Protein AF-A0A4V3ZP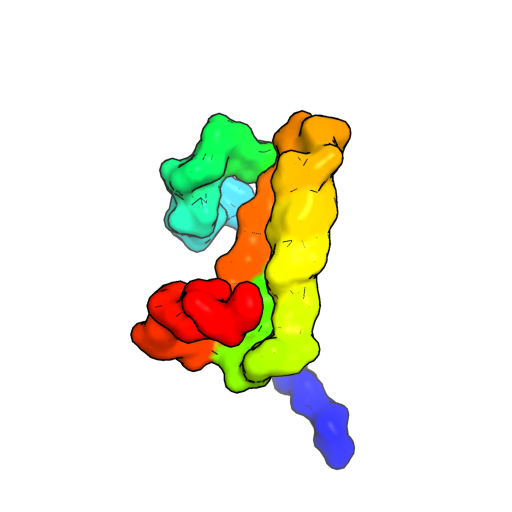97-F1 (afdb_monomer_lite)

Sequence (84 aa):
PPGTNVQQFTPPKGDELQSELFNRITQHLDEPEKPMILALSRPDKRKNIVSLIEAYGQSEILQQHANVLIIAGNRDDIDDLERG

Radius of gyration: 15.71 Å; chains: 1; bounding box: 40×35×37 Å

Structure (mmCIF, N/CA/C/O backbone):
data_AF-A0A4V3ZP97-F1
#
_entry.id   AF-A0A4V3ZP97-F1
#
loop_
_atom_site.group_PDB
_atom_site.id
_atom_site.type_symbol
_atom_site.label_atom_id
_atom_site.label_alt_id
_atom_site.label_comp_id
_atom_site.label_asym_id
_atom_site.label_entity_id
_atom_site.label_seq_id
_atom_site.pdbx_PDB_ins_code
_atom_site.Cartn_x
_atom_site.Cartn_y
_atom_site.Cartn_z
_atom_site.occupancy
_atom_site.B_iso_or_equiv
_atom_site.auth_seq_id
_atom_site.auth_comp_id
_atom_site.auth_asym_id
_atom_site.auth_atom_id
_atom_site.pdbx_PDB_model_num
ATOM 1 N N . PRO A 1 1 ? 28.433 2.063 -13.544 1.00 47.69 1 PRO A N 1
ATOM 2 C CA . PRO A 1 1 ? 27.703 2.481 -12.320 1.00 47.69 1 PRO A CA 1
ATOM 3 C C . PRO A 1 1 ? 26.262 1.949 -12.338 1.00 47.69 1 PRO A C 1
ATOM 5 O O . PRO A 1 1 ? 25.726 1.765 -13.429 1.00 47.69 1 PRO A O 1
ATOM 8 N N . PRO A 1 2 ? 25.632 1.687 -11.180 1.00 69.38 2 PRO A N 1
ATOM 9 C CA . PRO A 1 2 ? 24.191 1.469 -11.161 1.00 69.38 2 PRO A CA 1
ATOM 10 C C . PRO A 1 2 ? 23.494 2.751 -11.641 1.00 69.38 2 PRO A C 1
ATOM 12 O O . PRO A 1 2 ? 23.857 3.850 -11.223 1.00 69.38 2 PRO A O 1
ATOM 15 N N . GLY A 1 3 ? 22.537 2.609 -12.554 1.00 77.50 3 GLY A N 1
ATOM 16 C CA . GLY A 1 3 ? 21.770 3.712 -13.124 1.00 77.50 3 GLY A CA 1
ATOM 17 C C . GLY A 1 3 ? 20.354 3.252 -13.444 1.00 77.50 3 GLY A C 1
ATOM 18 O O . GLY A 1 3 ? 20.150 2.112 -13.860 1.00 77.50 3 GLY A O 1
ATOM 19 N N . THR A 1 4 ? 19.381 4.129 -13.220 1.00 83.75 4 THR A N 1
ATOM 20 C CA . THR A 1 4 ? 17.964 3.862 -13.482 1.00 83.75 4 THR A CA 1
ATOM 21 C C . THR A 1 4 ? 17.589 4.463 -14.831 1.00 83.75 4 THR A C 1
ATOM 23 O O . THR A 1 4 ? 17.840 5.644 -15.071 1.00 83.75 4 THR A O 1
ATOM 26 N N . ASN A 1 5 ? 16.985 3.672 -15.721 1.00 86.44 5 ASN A N 1
ATOM 27 C CA . ASN A 1 5 ? 16.502 4.188 -16.997 1.00 86.44 5 ASN A CA 1
ATOM 28 C C . ASN A 1 5 ? 15.188 4.954 -16.795 1.00 86.44 5 ASN A C 1
ATOM 30 O O . ASN A 1 5 ? 14.120 4.354 -16.714 1.00 86.44 5 ASN A O 1
ATOM 34 N N . VAL A 1 6 ? 15.271 6.283 -16.754 1.00 85.88 6 VAL A N 1
ATOM 35 C CA . VAL A 1 6 ? 14.113 7.173 -16.572 1.00 85.88 6 VAL A CA 1
ATOM 36 C C . VAL A 1 6 ? 13.059 7.047 -17.674 1.00 85.88 6 VAL A C 1
ATOM 38 O O . VAL A 1 6 ? 11.897 7.332 -17.419 1.00 85.88 6 VAL A O 1
ATOM 41 N N . GLN A 1 7 ? 13.416 6.557 -18.867 1.00 89.31 7 GLN A N 1
ATOM 42 C CA . GLN A 1 7 ? 12.456 6.349 -19.961 1.00 89.31 7 GLN A CA 1
ATOM 43 C C . GLN A 1 7 ? 11.460 5.215 -19.673 1.00 89.31 7 GLN A C 1
ATOM 45 O O . GLN A 1 7 ? 10.441 5.112 -20.345 1.00 89.31 7 GLN A O 1
ATOM 50 N N . GLN A 1 8 ? 11.744 4.364 -18.682 1.00 87.81 8 GLN A N 1
ATOM 51 C CA . GLN A 1 8 ? 10.830 3.310 -18.232 1.00 87.81 8 GLN A CA 1
ATOM 52 C C . GLN A 1 8 ? 9.803 3.816 -17.207 1.00 87.81 8 GLN A C 1
ATOM 54 O O . GLN A 1 8 ? 8.932 3.056 -16.790 1.00 87.81 8 GLN A O 1
ATOM 59 N N . PHE A 1 9 ? 9.893 5.083 -16.790 1.00 88.00 9 PHE A N 1
ATOM 60 C CA . PHE A 1 9 ? 8.987 5.690 -15.823 1.00 88.00 9 PHE A CA 1
ATOM 61 C C . PHE A 1 9 ? 8.003 6.602 -16.544 1.00 88.00 9 PHE A C 1
ATOM 63 O O . PHE A 1 9 ? 8.369 7.375 -17.427 1.00 88.00 9 PHE A O 1
ATOM 70 N N . THR A 1 10 ? 6.737 6.508 -16.150 1.00 87.69 10 THR A N 1
ATOM 71 C CA . THR A 1 10 ? 5.682 7.382 -16.664 1.00 87.69 10 THR A CA 1
ATOM 72 C C . THR A 1 10 ? 5.490 8.536 -15.679 1.00 87.69 10 THR A C 1
ATOM 74 O O . THR A 1 10 ? 5.404 8.272 -14.477 1.00 87.69 10 THR A O 1
ATOM 77 N N . PRO A 1 11 ? 5.448 9.801 -16.138 1.00 89.69 11 PRO A N 1
ATOM 78 C CA . PRO A 1 11 ? 5.1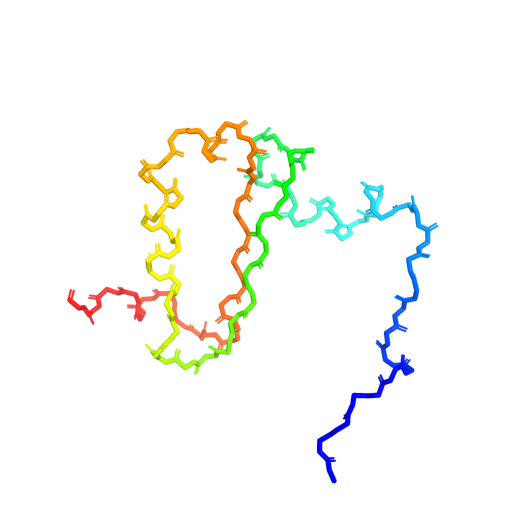23 10.919 -15.262 1.00 89.69 11 PRO A CA 1
ATOM 79 C C . PRO A 1 11 ? 3.685 10.789 -14.736 1.00 89.69 11 PRO A C 1
ATOM 81 O O . PRO A 1 11 ? 2.840 10.211 -15.427 1.00 89.69 11 PRO A O 1
ATOM 84 N N . PRO A 1 12 ? 3.393 11.338 -13.545 1.00 89.38 12 PRO A N 1
ATOM 85 C CA . PRO A 1 12 ? 2.029 11.375 -13.044 1.00 89.38 12 PRO A CA 1
ATOM 86 C C . PRO A 1 12 ? 1.140 12.180 -13.998 1.00 89.38 12 PRO A C 1
ATOM 88 O O . PRO A 1 12 ? 1.546 13.216 -14.531 1.00 89.38 12 PRO A O 1
ATOM 91 N N . LYS A 1 13 ? -0.068 11.675 -14.218 1.00 91.94 13 LYS A N 1
ATOM 92 C CA . LYS A 1 13 ? -1.130 12.289 -15.015 1.00 91.94 13 LYS A CA 1
ATOM 93 C C . LYS A 1 13 ? -2.128 13.056 -14.145 1.00 91.94 13 LYS A C 1
ATOM 95 O O . LYS A 1 13 ? -2.792 13.952 -14.656 1.00 91.94 13 LYS A O 1
ATOM 100 N N . GLY A 1 14 ? -2.194 12.750 -12.847 1.00 93.38 14 GLY A N 1
ATOM 101 C CA . GLY A 1 14 ? -3.104 13.376 -11.884 1.00 93.38 14 GLY A CA 1
ATOM 102 C C . GLY A 1 14 ? -4.483 12.715 -11.793 1.00 93.38 14 GLY A C 1
ATOM 103 O O . GLY A 1 14 ? -5.303 13.149 -10.986 1.00 93.38 14 GLY A O 1
ATOM 104 N N . ASP A 1 15 ? -4.739 11.686 -12.603 1.00 94.19 15 ASP A N 1
ATOM 105 C CA . ASP A 1 15 ? -5.970 10.894 -12.629 1.00 94.19 15 ASP A CA 1
ATOM 106 C C . ASP A 1 15 ? -5.767 9.452 -12.114 1.00 94.19 15 ASP A C 1
ATOM 108 O O . ASP A 1 15 ? -6.559 8.543 -12.375 1.00 94.19 15 ASP A O 1
ATOM 112 N N . GLU A 1 16 ? -4.683 9.206 -11.373 1.00 91.44 16 GLU A N 1
ATOM 113 C CA . GLU A 1 16 ? -4.280 7.856 -10.974 1.00 91.44 16 GLU A CA 1
ATOM 114 C C . GLU A 1 16 ? -5.329 7.171 -10.095 1.00 91.44 16 GLU A C 1
ATOM 116 O O . GLU A 1 16 ? -5.520 5.960 -10.206 1.00 91.44 16 GLU A O 1
ATOM 121 N N . LEU A 1 17 ? -6.038 7.938 -9.263 1.00 90.94 17 LEU A N 1
ATOM 122 C CA . LEU A 1 17 ? -7.092 7.428 -8.382 1.00 90.94 17 LEU A CA 1
ATOM 123 C C . LEU A 1 17 ? -8.341 6.968 -9.149 1.00 90.94 17 LEU A C 1
ATOM 125 O O . LEU A 1 17 ? -9.133 6.208 -8.606 1.00 90.94 17 LEU A O 1
ATOM 129 N N . GLN A 1 18 ? -8.525 7.397 -10.403 1.00 94.19 18 GLN A N 1
ATOM 130 C CA . GLN A 1 18 ? -9.601 6.911 -11.274 1.00 94.19 18 GLN A CA 1
ATOM 131 C C . GLN A 1 18 ? -9.144 5.773 -12.198 1.00 94.19 18 GLN A C 1
ATOM 133 O O . GLN A 1 18 ? -9.928 5.274 -13.005 1.00 94.19 18 GLN A O 1
ATOM 138 N N . SER A 1 19 ? -7.876 5.363 -12.116 1.00 94.00 19 SER A N 1
ATOM 139 C CA . SER A 1 19 ? -7.330 4.338 -12.999 1.00 94.00 19 SER A CA 1
ATOM 140 C C . SER A 1 19 ? -7.820 2.930 -12.642 1.00 94.00 19 SER A C 1
ATOM 142 O O . SER A 1 19 ? -7.996 2.571 -11.478 1.00 94.00 19 SER A O 1
ATOM 144 N N . GLU A 1 20 ? -7.918 2.073 -13.658 1.00 94.81 20 GLU A N 1
ATOM 145 C CA . GLU A 1 20 ? -8.171 0.633 -13.489 1.00 94.81 20 GLU A CA 1
ATOM 146 C C . GLU A 1 20 ? -7.139 -0.051 -12.578 1.00 94.81 20 GLU A C 1
ATOM 148 O O . GLU A 1 20 ? -7.445 -1.018 -11.879 1.00 94.81 20 GLU A O 1
ATOM 153 N N . LEU A 1 21 ? -5.897 0.445 -12.579 1.00 91.81 21 LEU A N 1
ATOM 154 C CA . LEU A 1 21 ? -4.840 -0.077 -11.721 1.00 91.81 21 LEU A CA 1
ATOM 155 C C . LEU A 1 21 ? -5.130 0.214 -10.249 1.00 91.81 21 LEU A C 1
ATOM 157 O O . LEU A 1 21 ? -4.993 -0.688 -9.425 1.00 91.81 21 LEU A O 1
ATOM 161 N N . PHE A 1 22 ? -5.542 1.443 -9.931 1.00 92.75 22 PHE A N 1
ATOM 162 C CA . PHE A 1 22 ? -5.928 1.811 -8.574 1.00 92.75 22 PHE A CA 1
ATOM 163 C C . PHE A 1 22 ? -7.077 0.927 -8.092 1.00 92.75 22 PHE A C 1
ATOM 165 O O . PHE A 1 22 ? -6.901 0.230 -7.097 1.00 92.75 22 PHE A O 1
ATOM 172 N N . ASN A 1 23 ? -8.165 0.836 -8.867 1.00 94.31 23 ASN A N 1
ATOM 173 C CA . ASN A 1 23 ? -9.317 -0.013 -8.540 1.00 94.31 23 ASN A CA 1
ATOM 174 C C . ASN A 1 23 ? -8.907 -1.466 -8.270 1.00 94.31 23 ASN A C 1
ATOM 176 O O . ASN A 1 23 ? -9.350 -2.082 -7.306 1.00 94.31 23 ASN A O 1
ATOM 180 N N . ARG A 1 24 ? -8.014 -2.024 -9.094 1.00 94.50 24 ARG A N 1
ATOM 181 C CA . ARG A 1 24 ? -7.526 -3.396 -8.915 1.00 94.50 24 ARG A CA 1
ATOM 182 C C . ARG A 1 24 ? -6.713 -3.573 -7.634 1.00 94.50 24 ARG A C 1
ATOM 184 O O . ARG A 1 24 ? -6.834 -4.613 -6.991 1.00 94.50 24 ARG A O 1
ATOM 191 N N . ILE A 1 25 ? -5.858 -2.614 -7.295 1.00 92.25 25 ILE A N 1
ATOM 192 C CA . ILE A 1 25 ? -5.013 -2.680 -6.097 1.00 92.25 25 ILE A CA 1
ATOM 193 C C . ILE A 1 25 ? -5.863 -2.532 -4.831 1.00 92.25 25 ILE A C 1
ATOM 195 O O . ILE A 1 25 ? -5.594 -3.203 -3.838 1.00 92.25 25 ILE A O 1
ATOM 199 N N . THR A 1 26 ? -6.892 -1.686 -4.871 1.00 94.62 26 THR A N 1
ATOM 200 C CA . THR A 1 26 ? -7.655 -1.291 -3.685 1.00 94.62 26 THR A CA 1
ATOM 201 C C . THR A 1 26 ? -8.973 -2.042 -3.494 1.00 94.62 26 THR A C 1
ATOM 203 O O . THR A 1 26 ? -9.601 -1.865 -2.459 1.00 94.62 26 THR A O 1
ATOM 206 N N . GLN A 1 27 ? -9.369 -2.935 -4.413 1.00 94.50 27 GLN A N 1
ATOM 207 C CA . GLN A 1 27 ? -10.655 -3.661 -4.361 1.00 94.50 27 GLN A CA 1
ATOM 208 C C . GLN A 1 27 ? -10.919 -4.466 -3.071 1.00 94.50 27 GLN A C 1
ATOM 210 O O . GLN A 1 27 ? -12.059 -4.842 -2.819 1.00 94.50 27 GLN A O 1
ATOM 215 N N . HIS A 1 28 ? -9.878 -4.771 -2.290 1.00 92.81 28 HIS A N 1
ATOM 216 C CA . HIS A 1 28 ? -9.971 -5.522 -1.031 1.00 92.81 28 HIS A CA 1
ATOM 217 C C . HIS A 1 28 ? -9.719 -4.653 0.213 1.00 92.81 28 HIS A C 1
ATOM 219 O O . HIS A 1 28 ? -9.609 -5.190 1.310 1.00 92.81 28 HIS A O 1
ATOM 225 N N . LEU A 1 29 ? -9.556 -3.339 0.047 1.00 93.88 29 LEU A N 1
ATOM 226 C CA . LEU A 1 29 ? -9.404 -2.401 1.156 1.00 93.88 29 LEU A CA 1
ATOM 227 C C . LEU A 1 29 ? -10.787 -1.900 1.574 1.00 93.88 29 LEU A C 1
ATOM 229 O O . LEU A 1 29 ? -11.581 -1.526 0.714 1.00 93.88 29 LEU A O 1
ATOM 233 N N . ASP A 1 30 ? -11.048 -1.850 2.879 1.00 94.19 30 ASP A N 1
ATOM 234 C CA . ASP A 1 30 ? -12.317 -1.334 3.410 1.00 94.19 30 ASP A CA 1
ATOM 235 C C . ASP A 1 30 ? -12.468 0.176 3.162 1.00 94.19 30 ASP A C 1
ATOM 237 O O . ASP A 1 30 ? -13.546 0.652 2.815 1.00 94.19 30 ASP A O 1
ATOM 241 N N . GLU A 1 31 ? -11.370 0.923 3.303 1.00 95.56 31 GLU A N 1
ATOM 242 C CA . GLU A 1 31 ? -11.308 2.378 3.110 1.00 95.56 31 GLU A CA 1
ATOM 243 C C . GLU A 1 31 ? -10.209 2.709 2.080 1.00 95.56 31 GLU A C 1
ATOM 245 O O . GLU A 1 31 ? -9.100 3.111 2.453 1.00 95.56 31 GLU A O 1
ATOM 250 N N . PRO A 1 32 ? -10.452 2.476 0.775 1.00 94.06 32 PRO A N 1
ATOM 251 C CA . PRO A 1 32 ? -9.437 2.561 -0.281 1.00 94.06 32 PRO A CA 1
ATOM 252 C C . PRO A 1 32 ? -8.851 3.969 -0.476 1.00 94.06 32 PRO A C 1
ATOM 254 O O . PRO A 1 32 ? -7.756 4.110 -1.020 1.00 94.06 32 PRO A O 1
ATOM 257 N N . GLU A 1 33 ? -9.549 5.009 -0.022 1.00 92.44 33 GLU A N 1
ATOM 258 C CA . GLU A 1 33 ? -9.101 6.403 -0.033 1.00 92.44 33 GLU A CA 1
ATOM 259 C C . GLU A 1 33 ? -8.087 6.750 1.065 1.00 92.44 33 GLU A C 1
ATOM 261 O O . GLU A 1 33 ? -7.432 7.795 0.978 1.00 92.44 33 GLU A O 1
ATOM 266 N N . LYS A 1 34 ? -7.915 5.897 2.087 1.00 95.19 34 LYS A N 1
ATOM 267 C CA . LYS A 1 34 ? -6.870 6.117 3.092 1.00 95.19 34 LYS A CA 1
ATOM 268 C C . LYS A 1 34 ? -5.485 6.091 2.437 1.00 95.19 34 LYS A C 1
ATOM 270 O O . LYS A 1 34 ? -5.222 5.247 1.573 1.00 95.19 34 LYS A O 1
ATOM 275 N N . PRO A 1 35 ? -4.553 6.949 2.892 1.00 93.94 35 PRO A N 1
ATOM 276 C CA . PRO A 1 35 ? -3.151 6.872 2.500 1.00 93.94 35 PRO A CA 1
ATOM 277 C C . PRO A 1 35 ? -2.599 5.446 2.611 1.00 93.94 35 PRO A C 1
ATOM 279 O O . PRO A 1 35 ? -2.929 4.715 3.541 1.00 93.94 35 PRO A O 1
ATOM 282 N N . MET A 1 36 ? -1.730 5.048 1.683 1.00 93.62 36 MET A N 1
ATOM 283 C CA . MET A 1 36 ? -1.136 3.710 1.675 1.00 93.62 36 MET A CA 1
ATOM 284 C C . MET A 1 36 ? 0.334 3.742 2.086 1.00 93.62 36 MET A C 1
ATOM 286 O O . MET A 1 36 ? 1.132 4.511 1.548 1.00 93.62 36 MET A O 1
ATOM 290 N N . ILE A 1 37 ? 0.712 2.830 2.976 1.00 93.38 37 ILE A N 1
ATOM 291 C CA . ILE A 1 37 ? 2.104 2.462 3.223 1.00 93.38 37 ILE A CA 1
ATOM 292 C C . ILE A 1 37 ? 2.460 1.349 2.232 1.00 93.38 37 ILE A C 1
ATOM 294 O O . ILE A 1 37 ? 2.033 0.206 2.394 1.00 93.38 37 ILE A O 1
ATOM 298 N N . LEU A 1 38 ? 3.237 1.679 1.197 1.00 91.12 38 LEU A N 1
ATOM 299 C CA . LEU A 1 38 ? 3.697 0.716 0.192 1.00 91.12 38 LEU A CA 1
ATOM 300 C C . LEU A 1 38 ? 5.062 0.128 0.573 1.00 91.12 38 LEU A C 1
ATOM 302 O O . LEU A 1 38 ? 6.059 0.847 0.651 1.00 91.12 38 LEU A O 1
ATOM 306 N N . ALA A 1 39 ? 5.128 -1.194 0.717 1.00 88.31 39 ALA A N 1
ATOM 307 C CA . ALA A 1 39 ? 6.369 -1.932 0.923 1.00 88.31 39 ALA A CA 1
ATOM 308 C C . ALA A 1 39 ? 6.676 -2.840 -0.278 1.00 88.31 39 ALA A C 1
ATOM 310 O O . ALA A 1 39 ? 6.016 -3.854 -0.498 1.00 88.31 39 ALA A O 1
ATOM 311 N N . LEU A 1 40 ? 7.718 -2.492 -1.043 1.00 83.69 40 LEU A N 1
ATOM 312 C CA . LEU A 1 40 ? 8.247 -3.306 -2.143 1.00 83.69 40 LEU A CA 1
ATOM 313 C C . LEU A 1 40 ? 9.468 -4.093 -1.660 1.00 83.69 40 LEU A C 1
ATOM 315 O O . LEU A 1 40 ? 10.500 -3.503 -1.324 1.00 83.69 40 LEU A O 1
ATOM 319 N N . SER A 1 41 ? 9.387 -5.421 -1.648 1.00 73.25 41 SER A N 1
ATOM 320 C CA . SER A 1 41 ? 10.504 -6.271 -1.236 1.00 73.25 41 SER A CA 1
ATOM 321 C C . SER A 1 41 ? 10.985 -7.175 -2.365 1.00 73.25 41 SER A C 1
ATOM 323 O O . SER A 1 41 ? 10.213 -7.656 -3.188 1.00 73.25 41 SER A O 1
ATOM 325 N N . ARG A 1 42 ? 12.297 -7.424 -2.391 1.00 68.88 42 ARG A N 1
ATOM 326 C CA . ARG A 1 42 ? 12.879 -8.502 -3.201 1.00 68.88 42 ARG A CA 1
ATOM 327 C C . ARG A 1 42 ? 12.632 -9.841 -2.490 1.00 68.88 42 ARG A C 1
ATOM 329 O O . ARG A 1 42 ? 12.541 -9.837 -1.259 1.00 68.88 42 ARG A O 1
ATOM 336 N N . PRO A 1 43 ? 12.594 -10.974 -3.213 1.00 55.88 43 PRO A N 1
ATOM 337 C CA . PRO A 1 43 ? 12.524 -12.305 -2.617 1.00 55.88 43 PRO A CA 1
ATOM 338 C C . PRO A 1 43 ? 13.868 -12.658 -1.953 1.00 55.88 43 PRO A C 1
ATOM 340 O O . PRO A 1 43 ? 14.632 -13.485 -2.427 1.00 55.88 43 PRO A O 1
ATOM 343 N N . ASP A 1 44 ? 14.203 -11.975 -0.862 1.00 58.38 44 ASP A N 1
ATOM 344 C CA . ASP A 1 44 ? 15.297 -12.340 0.032 1.00 58.38 44 ASP A CA 1
ATOM 345 C C . ASP A 1 44 ? 14.690 -12.560 1.418 1.00 58.38 44 ASP A C 1
ATOM 347 O O . ASP A 1 44 ? 13.890 -11.747 1.900 1.00 58.38 44 ASP A O 1
ATOM 351 N N . LYS A 1 45 ? 15.032 -13.690 2.041 1.00 51.75 45 LYS A N 1
ATOM 352 C CA . LYS A 1 45 ? 14.542 -14.116 3.360 1.00 51.75 45 LYS A CA 1
ATOM 353 C C . LYS A 1 45 ? 14.942 -13.149 4.489 1.00 51.75 45 LYS A C 1
ATOM 355 O O . LYS A 1 45 ? 14.401 -13.244 5.579 1.00 51.75 45 LYS A O 1
ATOM 360 N N . ARG A 1 46 ? 15.829 -12.179 4.227 1.00 53.72 46 ARG A N 1
ATOM 361 C CA . ARG A 1 46 ? 16.355 -11.207 5.207 1.00 53.72 46 ARG A CA 1
ATOM 362 C C . ARG A 1 46 ? 15.625 -9.857 5.262 1.00 53.72 46 ARG A C 1
ATOM 364 O O . ARG A 1 46 ? 16.152 -8.902 5.831 1.00 53.72 46 ARG A O 1
ATOM 371 N N . LYS A 1 47 ? 14.451 -9.716 4.642 1.00 62.34 47 LYS A N 1
ATOM 372 C CA . LYS A 1 47 ? 13.706 -8.443 4.612 1.00 62.34 47 LYS A CA 1
ATOM 373 C C . LYS A 1 47 ? 12.625 -8.404 5.695 1.00 62.34 47 LYS A C 1
ATOM 375 O O . LYS A 1 47 ? 11.801 -9.305 5.782 1.00 62.34 47 LYS A O 1
ATOM 380 N N . ASN A 1 48 ? 12.625 -7.320 6.472 1.00 64.94 48 ASN A N 1
ATOM 381 C CA . ASN A 1 48 ? 11.843 -7.099 7.693 1.00 64.94 48 ASN A CA 1
ATOM 382 C C . ASN A 1 48 ? 10.329 -6.859 7.474 1.00 64.94 48 ASN A C 1
ATOM 384 O O . ASN A 1 48 ? 9.741 -5.972 8.089 1.00 64.94 48 ASN A O 1
ATOM 388 N N . ILE A 1 49 ? 9.700 -7.592 6.549 1.00 79.12 49 ILE A N 1
ATOM 389 C CA . ILE A 1 49 ? 8.256 -7.481 6.278 1.00 79.12 49 ILE A CA 1
ATOM 390 C C . ILE A 1 49 ? 7.459 -7.874 7.525 1.00 79.12 49 ILE A C 1
ATOM 392 O O . ILE A 1 49 ? 6.469 -7.223 7.838 1.00 79.12 49 ILE A O 1
ATOM 396 N N . VAL A 1 50 ? 7.934 -8.887 8.257 1.00 82.69 50 VAL A N 1
ATOM 397 C CA . VAL A 1 50 ? 7.307 -9.368 9.493 1.00 82.69 50 VAL A CA 1
ATOM 398 C C . VAL A 1 50 ? 7.152 -8.231 10.498 1.00 82.69 50 VAL A C 1
ATOM 400 O O . VAL A 1 50 ? 6.026 -7.919 10.865 1.00 82.69 50 VAL A O 1
ATOM 403 N N . SER A 1 51 ? 8.224 -7.510 10.844 1.00 86.50 51 SER A N 1
ATOM 404 C CA . SER A 1 51 ? 8.085 -6.411 11.806 1.00 86.50 51 SER A CA 1
ATOM 405 C C . SER A 1 51 ? 7.261 -5.233 11.293 1.00 86.50 51 SER A C 1
ATOM 407 O O . SER A 1 51 ? 6.707 -4.501 12.105 1.00 86.50 51 SER A O 1
ATOM 409 N N . LEU A 1 52 ? 7.147 -5.022 9.974 1.00 88.00 52 LEU A N 1
ATOM 410 C CA . LEU A 1 52 ? 6.214 -4.023 9.439 1.00 88.00 52 LEU A CA 1
ATOM 411 C C . LEU A 1 52 ? 4.760 -4.450 9.675 1.00 88.00 52 LEU A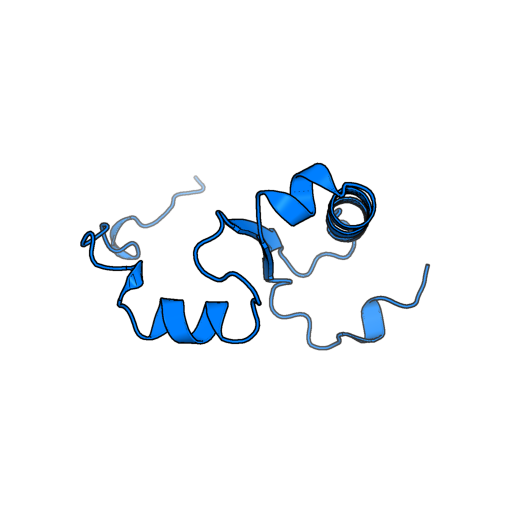 C 1
ATOM 413 O O . LEU A 1 52 ? 3.953 -3.630 10.106 1.00 88.00 52 LEU A O 1
ATOM 417 N N . ILE A 1 53 ? 4.443 -5.720 9.410 1.00 88.75 53 ILE A N 1
ATOM 418 C CA . ILE A 1 53 ? 3.114 -6.286 9.664 1.00 88.75 53 ILE A CA 1
ATOM 419 C C . ILE 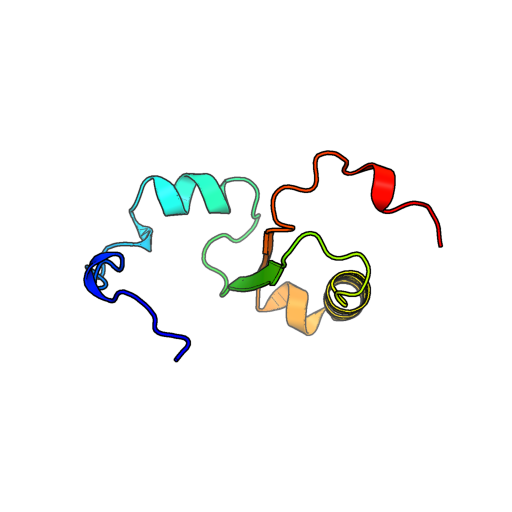A 1 53 ? 2.802 -6.225 11.159 1.00 88.75 53 ILE A C 1
ATOM 421 O O . ILE A 1 53 ? 1.729 -5.763 11.530 1.00 88.75 53 ILE A O 1
ATOM 425 N N . GLU A 1 54 ? 3.745 -6.619 12.017 1.00 92.25 54 GLU A N 1
ATOM 426 C CA . GLU A 1 54 ? 3.589 -6.543 13.473 1.00 92.25 54 GLU A CA 1
ATOM 427 C C . GLU A 1 54 ? 3.365 -5.100 13.935 1.00 92.25 54 GLU A C 1
ATOM 429 O O . GLU A 1 54 ? 2.409 -4.829 14.655 1.00 92.25 54 GLU A O 1
ATOM 434 N N . ALA A 1 55 ? 4.191 -4.149 13.489 1.00 92.69 55 ALA A N 1
ATOM 435 C CA . ALA A 1 55 ? 4.053 -2.746 13.874 1.00 92.69 55 ALA A CA 1
ATOM 436 C C . ALA A 1 55 ? 2.710 -2.146 13.430 1.00 92.69 55 ALA A C 1
ATOM 438 O O . ALA A 1 55 ? 2.086 -1.408 14.193 1.00 92.69 55 ALA A O 1
ATOM 439 N N . TYR A 1 56 ? 2.250 -2.473 12.219 1.00 94.81 56 TYR A N 1
ATOM 440 C CA . TYR A 1 56 ? 0.943 -2.042 11.728 1.00 94.81 56 TYR A CA 1
ATOM 441 C C . TYR A 1 56 ? -0.197 -2.704 12.518 1.00 94.81 56 TYR A C 1
ATOM 443 O O . TYR A 1 56 ? -1.097 -2.019 13.002 1.00 94.81 56 TYR A O 1
ATOM 451 N N . GLY A 1 57 ? -0.128 -4.022 12.730 1.00 95.44 57 GLY A N 1
ATOM 452 C CA . GLY A 1 57 ? -1.128 -4.799 13.467 1.00 95.44 57 GLY A CA 1
ATOM 453 C C . GLY A 1 57 ? -1.258 -4.416 14.946 1.00 95.44 57 GLY A C 1
ATOM 454 O O . GLY A 1 57 ? -2.340 -4.531 15.510 1.00 95.44 57 GLY A O 1
ATOM 455 N N . GLN A 1 58 ? -0.188 -3.906 15.561 1.00 97.56 58 GLN A N 1
ATOM 456 C CA . GLN A 1 58 ? -0.170 -3.458 16.961 1.00 97.56 58 GLN A CA 1
ATOM 457 C C . GLN A 1 58 ? -0.496 -1.964 17.142 1.00 97.56 58 GLN A C 1
ATOM 459 O O . GLN A 1 58 ? -0.487 -1.465 18.267 1.00 97.56 58 GLN A O 1
ATOM 464 N N . SER A 1 59 ? -0.770 -1.222 16.065 1.00 97.75 59 SER A N 1
ATOM 465 C CA . SER A 1 59 ? -1.058 0.212 16.133 1.00 97.75 59 SER A CA 1
ATOM 466 C C . SER A 1 59 ? -2.433 0.539 15.557 1.00 97.75 59 SER A C 1
ATOM 468 O O . SER A 1 59 ? -2.588 0.742 14.354 1.00 97.75 59 SER A O 1
ATOM 470 N N . GLU A 1 60 ? -3.427 0.681 16.438 1.00 97.25 60 GLU A N 1
ATOM 471 C CA . GLU A 1 60 ? -4.769 1.147 16.055 1.00 97.25 60 GLU A CA 1
ATOM 472 C C . GLU A 1 60 ? -4.720 2.511 15.361 1.00 97.25 60 GLU A C 1
ATOM 474 O O . GLU A 1 60 ? -5.430 2.741 14.387 1.00 97.25 60 GLU A O 1
ATOM 479 N N . ILE A 1 61 ? -3.833 3.402 15.815 1.00 97.19 61 ILE A N 1
ATOM 480 C CA . ILE A 1 61 ? -3.642 4.715 15.192 1.00 97.19 61 ILE A CA 1
ATOM 481 C C . ILE A 1 61 ? -3.220 4.546 13.728 1.00 97.19 61 ILE A C 1
ATOM 483 O O . ILE A 1 61 ? -3.787 5.208 12.863 1.00 97.19 61 ILE A O 1
ATOM 487 N N . LEU A 1 62 ? -2.272 3.655 13.418 1.00 95.12 62 LEU A N 1
ATOM 488 C CA . LEU A 1 62 ? -1.869 3.422 12.027 1.00 95.12 62 LEU A CA 1
ATOM 489 C C . LEU A 1 62 ? -3.001 2.811 11.197 1.00 95.12 62 LEU A C 1
ATOM 491 O O . LEU A 1 62 ? -3.238 3.280 10.087 1.00 95.12 62 LEU A O 1
ATOM 495 N N . GLN A 1 63 ? -3.736 1.839 11.738 1.00 96.19 63 GLN A N 1
ATOM 496 C CA . GLN A 1 63 ? -4.877 1.211 11.055 1.00 96.19 63 GLN A CA 1
ATOM 497 C C . GLN A 1 63 ? -6.009 2.212 10.764 1.00 96.19 63 GLN A C 1
ATOM 499 O O . GLN A 1 63 ? -6.644 2.185 9.708 1.00 96.19 63 GLN A O 1
ATOM 504 N N . GLN A 1 64 ? -6.234 3.162 11.673 1.00 96.19 64 GLN A N 1
ATOM 505 C CA . GLN A 1 64 ? -7.219 4.225 11.489 1.00 96.19 64 GLN A CA 1
ATOM 506 C C . GLN A 1 64 ? -6.814 5.242 10.418 1.00 96.19 64 GLN A C 1
ATOM 508 O O . GLN A 1 64 ? -7.695 5.849 9.820 1.00 96.19 64 GLN A O 1
ATOM 513 N N . HIS A 1 65 ? -5.519 5.435 10.159 1.00 96.69 65 HIS A N 1
ATOM 514 C CA . HIS A 1 65 ? -5.037 6.522 9.297 1.00 96.69 65 HIS A CA 1
ATOM 515 C C . HIS A 1 65 ? -4.474 6.062 7.951 1.00 96.69 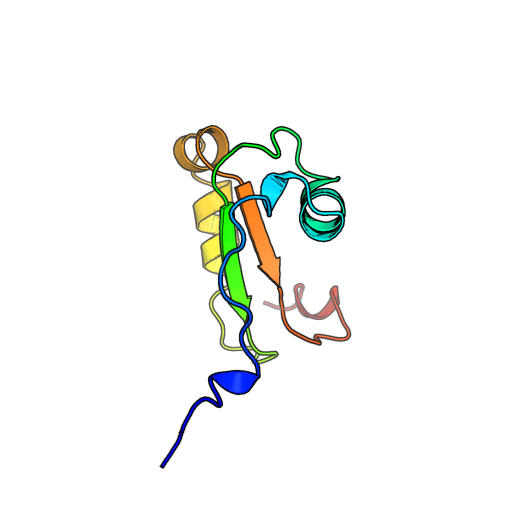65 HIS A C 1
ATOM 517 O O . HIS A 1 65 ? -4.318 6.893 7.057 1.00 96.69 65 HIS A O 1
ATOM 523 N N . ALA A 1 66 ? -4.140 4.781 7.788 1.00 97.19 66 ALA A N 1
ATOM 524 C CA . ALA A 1 66 ? -3.512 4.286 6.573 1.00 97.19 66 ALA A CA 1
ATOM 525 C C . ALA A 1 66 ? -3.836 2.817 6.293 1.00 97.19 66 ALA A C 1
ATOM 527 O O . ALA A 1 66 ? -3.979 2.014 7.210 1.00 97.19 66 ALA A O 1
ATOM 528 N N . ASN A 1 67 ? -3.847 2.456 5.014 1.00 96.69 67 ASN A N 1
ATOM 529 C CA . ASN A 1 67 ? -3.796 1.074 4.547 1.00 96.69 67 ASN A CA 1
ATOM 530 C C . ASN A 1 67 ? -2.333 0.608 4.440 1.00 96.69 67 ASN A C 1
ATOM 532 O O . ASN A 1 67 ? -1.432 1.418 4.198 1.00 96.69 67 ASN A O 1
ATOM 536 N N . VAL A 1 68 ? -2.082 -0.699 4.543 1.00 94.00 68 VAL A N 1
ATOM 537 C CA . VAL A 1 68 ? -0.764 -1.294 4.254 1.00 94.00 68 VAL A CA 1
ATOM 538 C C . VAL A 1 68 ? -0.844 -2.124 2.969 1.00 94.00 68 VAL A C 1
ATOM 540 O O . VAL A 1 68 ? -1.726 -2.966 2.824 1.00 94.00 68 VAL A O 1
ATOM 543 N N . LEU A 1 69 ? 0.075 -1.894 2.027 1.00 92.00 69 LEU A N 1
ATOM 544 C CA . LEU A 1 69 ? 0.177 -2.653 0.778 1.00 92.00 69 LEU A CA 1
ATOM 545 C C . LEU A 1 69 ? 1.582 -3.239 0.643 1.00 92.00 69 LEU A C 1
ATOM 547 O O . LEU A 1 69 ? 2.573 -2.513 0.551 1.00 92.00 69 LEU A O 1
ATOM 551 N N . ILE A 1 70 ? 1.669 -4.566 0.612 1.00 88.62 70 ILE A N 1
ATOM 552 C CA . ILE A 1 70 ? 2.939 -5.292 0.585 1.00 88.62 70 ILE A CA 1
ATOM 553 C C . ILE A 1 70 ? 3.047 -6.056 -0.730 1.00 88.62 70 ILE A C 1
ATOM 555 O O . ILE A 1 70 ? 2.230 -6.922 -1.027 1.00 88.62 70 ILE A O 1
ATOM 559 N N . ILE A 1 71 ? 4.097 -5.770 -1.500 1.00 85.31 71 ILE A N 1
ATOM 560 C CA . ILE A 1 71 ? 4.466 -6.542 -2.689 1.00 85.31 71 ILE A CA 1
ATOM 561 C C . ILE A 1 71 ? 5.734 -7.319 -2.347 1.00 85.31 71 ILE A C 1
ATOM 563 O O . ILE A 1 71 ? 6.846 -6.781 -2.339 1.00 85.31 71 ILE A O 1
ATOM 567 N N . ALA A 1 72 ? 5.562 -8.603 -2.045 1.00 76.44 72 ALA A N 1
ATOM 568 C CA . ALA A 1 72 ? 6.622 -9.498 -1.585 1.00 76.44 72 ALA A CA 1
ATOM 569 C C . ALA A 1 72 ? 7.475 -10.096 -2.726 1.00 76.44 72 ALA A C 1
ATOM 571 O O . ALA A 1 72 ? 7.982 -11.208 -2.595 1.00 76.44 72 ALA A O 1
ATOM 572 N N . GLY A 1 73 ? 7.660 -9.368 -3.836 1.00 68.94 73 GLY A N 1
ATOM 573 C CA . GLY A 1 73 ? 8.334 -9.867 -5.044 1.00 68.94 73 GLY A CA 1
ATOM 574 C C . GLY A 1 73 ? 7.688 -11.144 -5.607 1.00 68.94 73 GLY A C 1
ATOM 575 O O . GLY A 1 73 ? 6.631 -11.564 -5.147 1.00 68.94 73 GLY A O 1
ATOM 576 N N . ASN A 1 74 ? 8.330 -11.795 -6.583 1.00 56.53 74 ASN A N 1
ATOM 577 C CA . ASN A 1 74 ? 7.971 -13.169 -6.956 1.00 56.53 74 ASN A CA 1
ATOM 578 C C . ASN A 1 74 ? 8.499 -14.109 -5.862 1.00 56.53 74 ASN A C 1
ATOM 580 O O . ASN A 1 74 ? 9.600 -14.646 -5.974 1.00 56.53 74 ASN A O 1
ATOM 584 N N . ARG A 1 75 ? 7.779 -14.221 -4.746 1.00 54.12 75 ARG A N 1
ATOM 585 C CA . ARG A 1 75 ? 7.884 -15.385 -3.867 1.00 54.12 75 ARG A CA 1
ATOM 586 C C . ARG A 1 75 ? 6.794 -16.341 -4.320 1.00 54.12 75 ARG A C 1
ATOM 588 O O . ARG A 1 75 ? 5.620 -16.034 -4.152 1.00 54.12 75 ARG A O 1
ATOM 595 N N . ASP A 1 76 ? 7.201 -17.451 -4.921 1.00 50.16 76 ASP A N 1
ATOM 596 C CA . ASP A 1 76 ? 6.278 -18.470 -5.425 1.00 50.16 76 ASP A CA 1
ATOM 597 C C . ASP A 1 76 ? 5.523 -19.208 -4.301 1.00 50.16 76 ASP A C 1
ATOM 599 O O . ASP A 1 76 ? 4.592 -19.939 -4.602 1.00 50.16 76 ASP A O 1
ATOM 603 N N . ASP A 1 77 ? 5.841 -18.967 -3.020 1.00 50.31 77 ASP A N 1
ATOM 604 C CA . ASP A 1 77 ? 5.162 -19.601 -1.888 1.00 50.31 77 ASP A CA 1
ATOM 605 C C . ASP A 1 77 ? 4.845 -18.612 -0.755 1.00 50.31 77 ASP A C 1
ATOM 607 O O . ASP A 1 77 ? 5.734 -18.016 -0.136 1.00 50.31 77 ASP A O 1
ATOM 611 N N . ILE A 1 78 ? 3.548 -18.479 -0.456 1.00 52.75 78 ILE A N 1
ATOM 612 C CA . ILE A 1 78 ? 3.018 -17.863 0.773 1.00 52.75 78 ILE A CA 1
ATOM 613 C C . ILE A 1 78 ? 3.357 -18.725 2.004 1.00 52.75 78 ILE A C 1
ATOM 615 O O . ILE A 1 78 ? 3.556 -18.184 3.089 1.00 52.75 78 ILE A O 1
ATOM 619 N N . ASP A 1 79 ? 3.531 -20.038 1.828 1.00 54.31 79 ASP A N 1
ATOM 620 C CA . ASP A 1 79 ? 3.836 -21.001 2.900 1.00 54.31 79 ASP A CA 1
ATOM 621 C C . ASP A 1 79 ? 5.262 -20.867 3.475 1.00 54.31 79 ASP A C 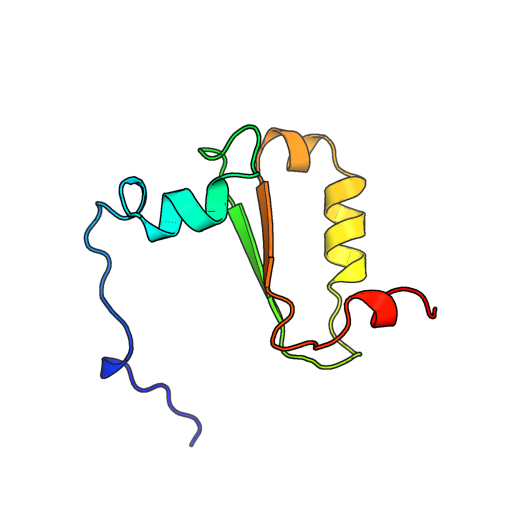1
ATOM 623 O O . ASP A 1 79 ? 5.575 -21.408 4.536 1.00 54.31 79 ASP A O 1
ATOM 627 N N . ASP A 1 80 ? 6.136 -20.088 2.831 1.00 52.69 80 ASP A N 1
ATOM 628 C CA . ASP A 1 80 ? 7.485 -19.780 3.333 1.00 52.69 80 ASP A CA 1
ATOM 629 C C . ASP A 1 80 ? 7.452 -18.745 4.495 1.00 52.69 80 ASP A C 1
ATOM 631 O O . ASP A 1 80 ? 8.502 -18.324 4.989 1.00 52.69 80 ASP A O 1
ATOM 635 N N . LEU A 1 81 ? 6.250 -18.315 4.922 1.00 53.38 81 LEU A N 1
ATOM 636 C CA . LEU A 1 81 ? 6.000 -17.440 6.077 1.00 53.38 81 LEU A CA 1
ATOM 637 C C . LEU A 1 81 ? 5.920 -18.192 7.426 1.00 53.38 81 LEU A C 1
ATOM 639 O O . LEU A 1 81 ? 6.119 -17.555 8.455 1.00 53.38 81 LEU A O 1
ATOM 643 N N . GLU A 1 82 ? 5.700 -19.516 7.452 1.00 43.59 82 GLU A N 1
ATOM 644 C CA . GLU A 1 82 ? 5.455 -20.294 8.692 1.00 43.59 82 GLU A CA 1
ATOM 645 C C . GLU A 1 82 ? 6.649 -21.124 9.219 1.00 43.59 82 GLU A C 1
ATOM 647 O O . GLU A 1 82 ? 6.477 -22.142 9.892 1.00 43.59 82 GLU A O 1
ATOM 652 N N . ARG A 1 83 ? 7.900 -20.723 8.972 1.00 36.72 83 ARG A N 1
ATOM 653 C CA . ARG A 1 83 ? 9.050 -21.361 9.650 1.00 36.72 83 ARG A CA 1
ATOM 654 C C . ARG A 1 83 ? 9.993 -20.341 10.268 1.00 36.72 83 ARG A C 1
ATOM 656 O O . ARG A 1 83 ? 11.022 -19.994 9.687 1.00 36.72 83 ARG A O 1
ATOM 663 N N . GLY A 1 84 ? 9.624 -19.923 11.475 1.00 39.41 84 GLY A N 1
ATOM 664 C CA . GLY A 1 84 ? 10.450 -19.229 12.459 1.00 39.41 84 GLY A CA 1
ATOM 665 C C . GLY A 1 84 ? 9.890 -19.471 13.846 1.00 39.41 84 GLY A C 1
ATOM 666 O O . GLY A 1 84 ? 8.784 -18.954 14.093 1.00 39.41 84 GLY A O 1
#

Secondary structure (DSSP, 8-state):
-----GGGPPPP-S-GGGSHHHHHHHTT-SSTTS-EEEEE--S-TT--HHHHHHHHHT-HHHHHH-EEEEE--S-S-GGGGS--

pLDDT: mean 82.03, std 17.07, range [36.72, 97.75]

Foldseek 3Di:
DDDDDCVVDDDDPPCVCVDPVLCVQQVPPPCSPAAEDEAEADQDPPDVVVVVCVVCVPDPPNVVRYHYHYDHHPPVDPPVVPDD